Protein AF-A0A512NLM7-F1 (afdb_monomer_lite)

Secondary structure (DSSP, 8-state):
--------------------S-TTHHHHHHHHHHHHHHHHHHHHHHTTT-TT-EEEGGG--S-HHHHHHHHHTTSEEEEEEE-TTS-EEEEEEE-HHHHHHHHHTT-

Radius of gyration: 24.04 Å; chains: 1; bounding box: 88×20×47 Å

Structure (mmCIF, N/CA/C/O backbone):
data_AF-A0A512NLM7-F1
#
_entry.id   AF-A0A512NLM7-F1
#
loop_
_atom_site.group_PDB
_atom_site.id
_atom_site.type_symbol
_atom_site.label_atom_id
_atom_site.label_alt_id
_atom_site.label_comp_id
_atom_site.label_asym_id
_atom_site.label_entity_id
_atom_site.label_seq_id
_atom_site.pdbx_PDB_ins_code
_atom_site.Cartn_x
_atom_site.Cartn_y
_atom_site.Cartn_z
_atom_site.occupancy
_atom_site.B_iso_or_equiv
_atom_site.auth_seq_id
_atom_site.auth_comp_id
_atom_site.auth_asym_id
_atom_site.auth_atom_id
_atom_site.pdbx_PDB_model_num
ATOM 1 N N . MET A 1 1 ? 68.700 4.852 -26.649 1.00 48.06 1 MET A N 1
ATOM 2 C CA . MET A 1 1 ? 67.831 5.000 -27.835 1.00 48.06 1 MET A CA 1
ATOM 3 C C . MET A 1 1 ? 67.748 3.658 -28.541 1.00 48.06 1 MET A C 1
ATOM 5 O O . MET A 1 1 ? 68.674 3.390 -29.273 1.00 48.06 1 MET A O 1
ATOM 9 N N . TYR A 1 2 ? 66.726 2.844 -28.253 1.00 36.72 2 TYR A N 1
ATOM 10 C CA . TYR A 1 2 ? 66.107 1.752 -29.046 1.00 36.72 2 TYR A CA 1
ATOM 11 C C . TYR A 1 2 ? 64.897 1.324 -28.177 1.00 36.72 2 TYR A C 1
ATOM 13 O O . TYR A 1 2 ? 65.068 1.184 -26.972 1.00 36.72 2 TYR A O 1
ATOM 21 N N . GLY A 1 3 ? 63.640 1.210 -28.601 1.00 34.12 3 GLY A N 1
ATOM 22 C CA . GLY A 1 3 ? 63.086 1.035 -29.936 1.00 34.12 3 GLY A CA 1
ATOM 23 C C . GLY A 1 3 ? 62.265 -0.263 -29.982 1.00 34.12 3 GLY A C 1
ATOM 24 O O . GLY A 1 3 ? 62.816 -1.274 -30.372 1.00 34.12 3 GLY A O 1
ATOM 25 N N . VAL A 1 4 ? 61.001 -0.188 -29.530 1.00 42.91 4 VAL A N 1
ATOM 26 C CA . VAL A 1 4 ? 59.756 -0.872 -29.986 1.00 42.91 4 VAL A CA 1
ATOM 27 C C . VAL A 1 4 ? 59.742 -2.388 -30.310 1.00 42.91 4 VAL A C 1
ATOM 29 O O . VAL A 1 4 ? 60.519 -2.864 -31.125 1.00 42.91 4 VAL A O 1
ATOM 32 N N . GLY A 1 5 ? 58.706 -3.092 -29.815 1.00 36.06 5 GLY A N 1
ATOM 33 C CA . GLY A 1 5 ? 58.148 -4.321 -30.427 1.00 36.06 5 GLY A CA 1
ATOM 34 C C . GLY A 1 5 ? 57.646 -5.348 -29.399 1.00 36.06 5 GLY A C 1
ATOM 35 O O . GLY A 1 5 ? 58.460 -6.062 -28.834 1.00 36.06 5 GLY A O 1
ATOM 36 N N . THR A 1 6 ? 56.380 -5.296 -28.946 1.00 48.03 6 THR A N 1
ATOM 37 C CA . THR A 1 6 ? 55.240 -6.163 -29.376 1.00 48.03 6 THR A CA 1
ATOM 38 C C . THR A 1 6 ? 55.540 -7.668 -29.235 1.00 48.03 6 THR A C 1
ATOM 40 O O . THR A 1 6 ? 56.506 -8.134 -29.816 1.00 48.03 6 THR A O 1
ATOM 43 N N . THR A 1 7 ? 54.791 -8.489 -28.489 1.00 42.59 7 THR A N 1
ATOM 44 C CA . THR A 1 7 ? 53.383 -8.870 -28.736 1.00 42.59 7 THR A CA 1
ATOM 45 C C . THR A 1 7 ? 52.848 -9.813 -27.637 1.00 42.59 7 THR A C 1
ATOM 47 O O . THR A 1 7 ? 53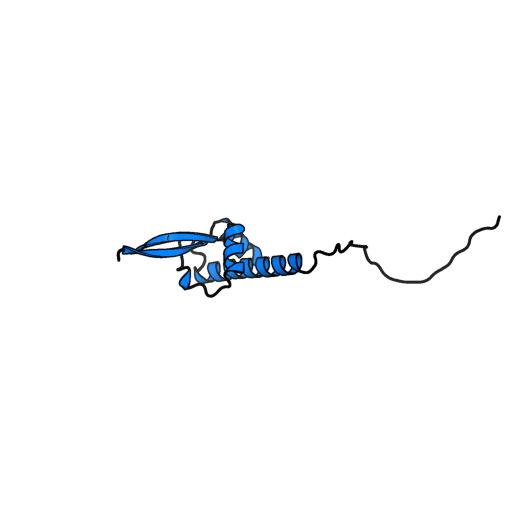.563 -10.747 -27.297 1.00 42.59 7 THR A O 1
ATOM 50 N N . ASN A 1 8 ? 51.575 -9.606 -27.242 1.00 45.34 8 ASN A N 1
ATOM 51 C CA . ASN A 1 8 ? 50.474 -10.586 -27.048 1.00 45.34 8 ASN A CA 1
ATOM 52 C C . ASN A 1 8 ? 50.672 -11.738 -26.024 1.00 45.34 8 ASN A C 1
ATOM 54 O O . ASN A 1 8 ? 51.754 -12.280 -25.885 1.00 45.34 8 ASN A O 1
ATOM 58 N N . TYR A 1 9 ? 49.701 -12.219 -25.246 1.00 38.09 9 TYR A N 1
ATOM 59 C CA . TYR A 1 9 ? 48.244 -12.406 -25.351 1.00 38.09 9 TYR A CA 1
ATOM 60 C C . TYR A 1 9 ? 47.715 -12.430 -23.882 1.00 38.09 9 TYR A C 1
ATOM 62 O O . TYR A 1 9 ? 48.513 -12.607 -22.969 1.00 38.09 9 TYR A O 1
ATOM 70 N N . ASP A 1 10 ? 46.461 -12.269 -23.474 1.00 40.91 10 ASP A N 1
ATOM 71 C CA . ASP A 1 10 ? 45.162 -12.550 -24.063 1.00 40.91 10 ASP A CA 1
ATOM 72 C C . ASP A 1 10 ? 44.097 -12.035 -23.068 1.00 40.91 10 ASP A C 1
ATOM 74 O O . ASP A 1 10 ? 44.343 -11.994 -21.862 1.00 40.91 10 ASP A O 1
ATOM 78 N N . GLY A 1 11 ? 42.891 -11.757 -23.557 1.00 41.12 11 GLY A N 1
ATOM 79 C CA . GLY A 1 11 ? 41.695 -12.012 -22.757 1.00 41.12 11 GLY A CA 1
ATOM 80 C C . GLY A 1 11 ? 41.134 -10.912 -21.842 1.00 41.12 11 GLY A C 1
ATOM 81 O O . GLY A 1 11 ? 41.646 -10.605 -20.773 1.00 41.12 11 GLY A O 1
ATOM 82 N N . VAL A 1 12 ? 39.894 -10.555 -22.187 1.00 44.03 12 VAL A N 1
ATOM 83 C CA . VAL A 1 12 ? 38.783 -10.255 -21.266 1.00 44.03 12 VAL A CA 1
ATOM 84 C C . VAL A 1 12 ? 38.613 -8.788 -20.848 1.00 44.03 12 VAL A C 1
ATOM 86 O O . VAL A 1 12 ? 39.061 -8.314 -19.812 1.00 44.03 12 VAL A O 1
ATOM 89 N N . MET A 1 13 ? 37.830 -8.086 -21.673 1.00 44.25 13 MET A N 1
ATOM 90 C CA . MET A 1 13 ? 36.595 -7.407 -21.255 1.00 44.25 13 MET A CA 1
ATOM 91 C C . MET A 1 13 ? 36.399 -7.252 -19.739 1.00 44.25 13 MET A C 1
ATOM 93 O O . MET A 1 13 ? 35.910 -8.169 -19.095 1.00 44.25 13 MET A O 1
ATOM 97 N N . ALA A 1 14 ? 36.576 -6.056 -19.195 1.00 43.41 14 ALA A N 1
ATOM 98 C CA . ALA A 1 14 ? 35.634 -5.570 -18.193 1.00 43.41 14 ALA A CA 1
ATOM 99 C C . ALA A 1 14 ? 35.842 -4.083 -17.992 1.00 43.41 14 ALA A C 1
ATOM 101 O O . ALA A 1 14 ? 36.873 -3.613 -17.519 1.00 43.41 14 ALA A O 1
ATOM 102 N N . ARG A 1 15 ? 34.794 -3.353 -18.351 1.00 41.81 15 ARG A N 1
ATOM 103 C CA . ARG A 1 15 ? 34.542 -1.986 -17.936 1.00 41.81 15 ARG A CA 1
ATOM 104 C C . ARG A 1 15 ? 34.855 -1.904 -16.449 1.00 41.81 15 ARG A C 1
ATOM 106 O O . ARG A 1 15 ? 34.202 -2.566 -15.645 1.00 41.81 15 ARG A O 1
ATOM 113 N N . HIS A 1 16 ? 35.861 -1.108 -16.116 1.00 39.44 16 HIS A N 1
ATOM 114 C CA . HIS A 1 16 ? 36.162 -0.715 -14.753 1.00 39.44 16 HIS A CA 1
ATOM 115 C C . HIS A 1 16 ? 35.019 0.197 -14.292 1.00 39.44 16 HIS A C 1
ATOM 117 O O . HIS A 1 16 ? 35.123 1.420 -14.275 1.00 39.44 16 HIS A O 1
ATOM 123 N N . LEU A 1 17 ? 33.869 -0.421 -14.013 1.00 46.75 17 LEU A N 1
ATOM 124 C CA . LEU A 1 17 ? 32.816 0.181 -13.229 1.00 46.75 17 LEU A CA 1
ATOM 125 C C . LEU A 1 17 ? 33.419 0.270 -11.834 1.00 46.75 17 LEU A C 1
ATOM 127 O O . LEU A 1 17 ? 33.579 -0.738 -11.147 1.00 46.75 17 LEU A O 1
ATOM 131 N N . GLN A 1 18 ? 33.862 1.470 -11.482 1.00 45.72 18 GLN A N 1
ATOM 132 C CA . GLN A 1 18 ? 34.328 1.804 -10.150 1.00 45.72 18 GLN A CA 1
ATOM 133 C C . GLN A 1 18 ? 33.193 1.494 -9.171 1.00 45.72 18 GLN A C 1
ATOM 135 O O . GLN A 1 18 ? 32.277 2.290 -8.970 1.00 45.72 18 GLN A O 1
ATOM 140 N N . VAL A 1 19 ? 33.233 0.297 -8.586 1.00 43.47 19 VAL A N 1
ATOM 141 C CA . VAL A 1 19 ? 32.416 -0.070 -7.435 1.00 43.47 19 VAL A CA 1
ATOM 142 C C . VAL A 1 19 ? 33.021 0.668 -6.248 1.00 43.47 19 VAL A C 1
ATOM 144 O O . VAL A 1 19 ? 33.837 0.140 -5.497 1.00 43.47 19 VAL A O 1
ATOM 147 N N . SER A 1 20 ? 32.650 1.940 -6.120 1.00 47.47 20 SER A N 1
ATOM 148 C CA . SER A 1 20 ? 32.844 2.688 -4.887 1.00 47.47 20 SER A CA 1
ATOM 149 C C . SER A 1 20 ? 32.055 2.007 -3.774 1.00 47.47 20 SER A C 1
ATOM 151 O O . SER A 1 20 ? 30.904 1.603 -3.943 1.00 47.47 20 SER A O 1
ATOM 153 N N . HIS A 1 21 ? 32.720 1.856 -2.636 1.00 49.47 21 HIS A N 1
ATOM 154 C CA . HIS A 1 21 ? 32.306 1.162 -1.424 1.00 49.47 21 HIS A CA 1
ATOM 155 C C . HIS A 1 21 ? 30.979 1.674 -0.807 1.00 49.47 21 HIS A C 1
ATOM 157 O O . HIS A 1 21 ? 30.973 2.283 0.255 1.00 49.47 21 HIS A O 1
ATOM 163 N N . GLY A 1 22 ? 29.837 1.363 -1.435 1.00 44.22 22 GLY A N 1
ATOM 164 C CA . GLY A 1 22 ? 28.471 1.593 -0.924 1.00 44.22 22 GLY A CA 1
ATOM 165 C C . GLY A 1 22 ? 27.601 0.323 -0.874 1.00 44.22 22 GLY A C 1
ATOM 166 O O . GLY A 1 22 ? 26.380 0.388 -0.744 1.00 44.22 22 GLY A O 1
ATOM 167 N N . GLY A 1 23 ? 28.218 -0.856 -1.010 1.00 48.25 23 GLY A N 1
ATOM 168 C CA . GLY A 1 23 ? 27.545 -2.100 -1.414 1.00 48.25 23 GLY A CA 1
ATOM 169 C C . GLY A 1 23 ? 26.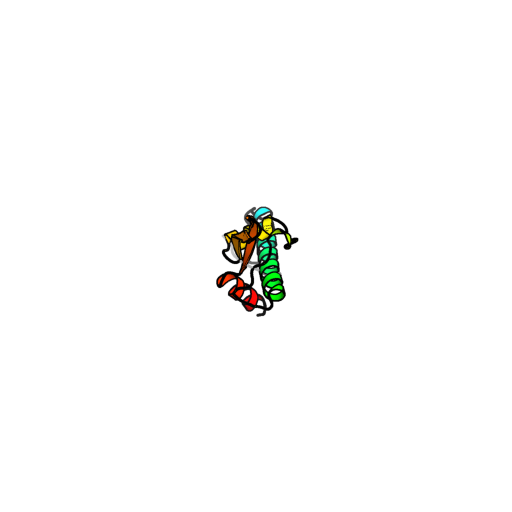605 -2.770 -0.403 1.00 48.25 23 GLY A C 1
ATOM 170 O O . GLY A 1 23 ? 25.928 -3.725 -0.777 1.00 48.25 23 GLY A O 1
ATOM 171 N N . LYS A 1 24 ? 26.534 -2.313 0.854 1.00 49.03 24 LYS A N 1
ATOM 172 C CA . LYS A 1 24 ? 25.627 -2.901 1.864 1.00 49.03 24 LYS A CA 1
ATOM 173 C C . LYS A 1 24 ? 24.303 -2.144 1.963 1.00 49.03 24 LYS A C 1
ATOM 175 O O . LYS A 1 24 ? 23.251 -2.762 1.85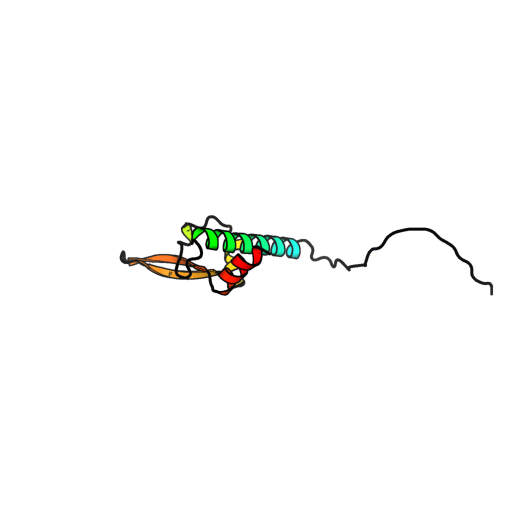4 1.00 49.03 24 LYS A O 1
ATOM 180 N N . ALA A 1 25 ? 24.360 -0.818 2.087 1.00 52.56 25 ALA A N 1
ATOM 181 C CA . ALA A 1 25 ? 23.167 0.024 2.144 1.00 52.56 25 ALA A CA 1
ATOM 182 C C . ALA A 1 25 ? 22.421 0.030 0.801 1.00 52.56 25 ALA A C 1
ATOM 184 O O . ALA A 1 25 ? 21.222 -0.210 0.772 1.00 52.56 25 ALA A O 1
ATOM 185 N N . SER A 1 26 ? 23.143 0.174 -0.319 1.00 58.12 26 SER A N 1
ATOM 186 C CA . SER A 1 26 ? 22.528 0.196 -1.654 1.00 58.12 26 SER A CA 1
ATOM 187 C C . SER A 1 26 ? 21.819 -1.120 -2.006 1.00 58.12 26 SER A C 1
ATOM 189 O O . SER A 1 26 ? 20.697 -1.084 -2.498 1.00 58.12 26 SER A O 1
ATOM 191 N N . ARG A 1 27 ? 22.409 -2.282 -1.679 1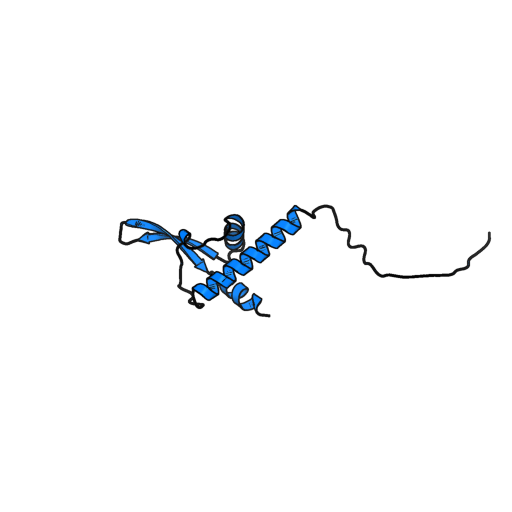.00 61.50 27 ARG A N 1
ATOM 192 C CA . ARG A 1 27 ? 21.757 -3.592 -1.887 1.00 61.50 27 ARG A CA 1
ATOM 193 C C . ARG A 1 27 ? 20.540 -3.807 -0.996 1.00 61.50 27 ARG A C 1
ATOM 195 O O . ARG A 1 27 ? 19.613 -4.500 -1.402 1.00 61.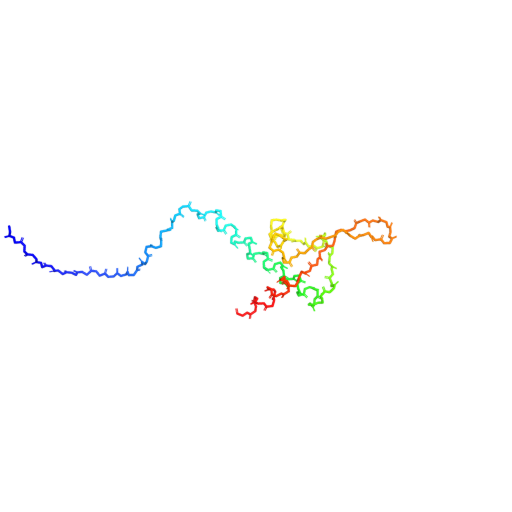50 27 ARG A O 1
ATOM 202 N N . HIS A 1 28 ? 20.561 -3.285 0.226 1.00 66.69 28 HIS A N 1
ATOM 203 C CA . HIS A 1 28 ? 19.426 -3.402 1.131 1.00 66.69 28 HIS A CA 1
ATOM 204 C C . HIS A 1 28 ? 18.260 -2.534 0.648 1.00 66.69 28 HIS A C 1
ATOM 206 O O . HIS A 1 28 ? 17.156 -3.045 0.502 1.00 66.69 28 HIS A O 1
ATOM 212 N N . THR A 1 29 ? 18.523 -1.277 0.280 1.00 71.81 29 THR A N 1
ATOM 213 C CA . THR A 1 29 ? 17.510 -0.393 -0.313 1.00 71.81 29 THR A CA 1
ATOM 214 C C . THR A 1 29 ? 16.919 -0.977 -1.592 1.00 71.81 29 THR A C 1
ATOM 216 O O . THR A 1 29 ? 15.712 -0.896 -1.777 1.00 71.81 29 THR A O 1
ATOM 219 N N . ASP A 1 30 ? 17.734 -1.603 -2.443 1.00 78.19 30 ASP A N 1
ATOM 220 C CA . ASP A 1 30 ? 17.263 -2.264 -3.666 1.00 78.19 30 ASP A CA 1
ATOM 221 C C . ASP A 1 30 ? 16.307 -3.430 -3.359 1.00 78.19 30 ASP A C 1
ATOM 223 O O . ASP A 1 30 ? 15.216 -3.508 -3.916 1.00 78.19 30 ASP A O 1
ATOM 227 N N . ARG A 1 31 ? 16.646 -4.275 -2.376 1.00 82.50 31 ARG A N 1
ATOM 228 C CA . ARG A 1 31 ? 15.769 -5.369 -1.922 1.00 82.50 31 ARG A CA 1
ATOM 229 C C . ARG A 1 31 ? 14.455 -4.868 -1.329 1.00 82.50 31 ARG A C 1
ATOM 231 O O . ARG A 1 31 ? 13.418 -5.450 -1.624 1.00 82.50 31 ARG A O 1
ATOM 238 N N . VAL A 1 32 ? 14.494 -3.812 -0.517 1.00 85.81 32 VAL A N 1
ATOM 239 C CA . VAL A 1 32 ? 13.287 -3.206 0.070 1.00 85.81 32 VAL A CA 1
ATOM 240 C C . VAL A 1 32 ? 12.427 -2.553 -1.017 1.00 85.81 32 VAL A C 1
ATOM 242 O O . VAL A 1 32 ? 11.208 -2.656 -0.971 1.00 85.81 32 VAL A O 1
ATOM 245 N N . ASP A 1 33 ? 13.031 -1.933 -2.035 1.00 85.94 33 ASP A N 1
ATOM 246 C CA . ASP A 1 33 ? 12.297 -1.353 -3.169 1.00 85.94 33 ASP A CA 1
ATOM 247 C C . ASP A 1 33 ? 11.612 -2.445 -4.008 1.00 85.94 33 ASP A C 1
ATOM 249 O O . ASP A 1 33 ? 10.442 -2.309 -4.360 1.00 85.94 33 ASP A O 1
ATOM 253 N N . VAL A 1 34 ? 12.298 -3.566 -4.259 1.00 86.75 34 VAL A N 1
ATOM 254 C CA . VAL A 1 34 ? 11.714 -4.740 -4.929 1.00 86.75 34 VAL A CA 1
ATOM 255 C C . VAL A 1 34 ? 10.587 -5.347 -4.093 1.00 86.75 34 VAL A C 1
ATOM 257 O O . VAL A 1 34 ? 9.504 -5.590 -4.623 1.00 86.75 34 VAL A O 1
ATOM 260 N N . ALA A 1 35 ? 10.794 -5.535 -2.788 1.00 88.19 35 ALA A N 1
ATOM 261 C CA . ALA A 1 35 ? 9.749 -6.012 -1.884 1.00 88.19 35 ALA A CA 1
ATOM 262 C C . ALA A 1 35 ? 8.540 -5.063 -1.878 1.00 88.19 35 ALA A C 1
ATOM 264 O O . ALA A 1 35 ? 7.401 -5.518 -1.911 1.00 88.19 35 ALA A O 1
ATOM 265 N N . ALA A 1 36 ? 8.770 -3.747 -1.934 1.00 88.19 36 ALA A N 1
ATOM 266 C CA . ALA A 1 36 ? 7.707 -2.747 -1.953 1.00 88.19 36 ALA A CA 1
ATOM 267 C C . ALA A 1 36 ? 6.897 -2.811 -3.253 1.00 88.19 36 ALA A C 1
ATOM 269 O O . ALA A 1 36 ? 5.673 -2.691 -3.221 1.00 88.19 36 ALA A O 1
ATOM 270 N N . ARG A 1 37 ? 7.547 -3.072 -4.395 1.00 88.62 37 ARG A N 1
ATOM 271 C CA . ARG A 1 37 ? 6.845 -3.333 -5.663 1.00 88.62 37 ARG A CA 1
ATOM 272 C C . ARG A 1 37 ? 6.016 -4.611 -5.589 1.00 88.62 37 ARG A C 1
ATOM 274 O O . ARG A 1 37 ? 4.858 -4.595 -6.001 1.00 88.62 37 ARG A O 1
ATOM 281 N N . CYS A 1 38 ? 6.568 -5.683 -5.018 1.00 86.56 38 CYS A N 1
ATOM 282 C CA . CYS A 1 38 ? 5.835 -6.931 -4.797 1.00 86.56 38 CYS A CA 1
ATOM 283 C C . CYS A 1 38 ? 4.622 -6.731 -3.876 1.00 86.56 38 CYS A C 1
ATOM 285 O O . CYS A 1 38 ? 3.544 -7.232 -4.184 1.00 86.56 38 CYS A O 1
ATOM 287 N N . LEU A 1 39 ? 4.760 -5.960 -2.792 1.00 87.31 39 LEU A N 1
ATOM 288 C CA . LEU A 1 39 ? 3.651 -5.583 -1.912 1.00 87.31 39 LEU A CA 1
ATOM 289 C C . LEU A 1 39 ? 2.546 -4.872 -2.700 1.00 87.31 39 LEU A C 1
ATOM 291 O O . LEU A 1 39 ? 1.385 -5.264 -2.617 1.00 87.31 39 LEU A O 1
ATOM 295 N N . VAL A 1 40 ? 2.901 -3.841 -3.470 1.00 87.56 40 VAL A N 1
ATOM 296 C CA . VAL A 1 40 ? 1.957 -3.057 -4.284 1.00 87.56 40 VAL A CA 1
ATOM 297 C C . VAL A 1 40 ? 1.234 -3.941 -5.298 1.00 87.56 40 VAL A C 1
ATOM 299 O O . VAL A 1 40 ? 0.018 -3.834 -5.456 1.00 87.56 40 VAL A O 1
ATOM 302 N N . TYR A 1 41 ? 1.960 -4.855 -5.938 1.00 86.94 41 TYR A N 1
ATOM 303 C CA . TYR A 1 41 ? 1.394 -5.830 -6.859 1.00 86.94 41 TYR A CA 1
ATOM 304 C C . TYR A 1 41 ? 0.415 -6.788 -6.166 1.00 86.94 41 TYR A C 1
ATOM 306 O O . TYR A 1 41 ? -0.736 -6.911 -6.585 1.00 86.94 41 TYR A O 1
ATOM 314 N N . ASN A 1 42 ? 0.831 -7.420 -5.068 1.00 86.00 42 ASN A N 1
ATOM 315 C CA . ASN A 1 42 ? -0.017 -8.333 -4.302 1.00 86.00 42 ASN A CA 1
ATOM 316 C C . ASN A 1 42 ? -1.267 -7.622 -3.782 1.00 86.00 42 ASN A C 1
ATOM 318 O O . ASN A 1 42 ? -2.359 -8.186 -3.797 1.00 86.00 42 ASN A O 1
ATOM 322 N N . PHE A 1 43 ? -1.122 -6.366 -3.363 1.00 84.25 43 PHE A N 1
ATOM 323 C CA . PHE A 1 43 ? -2.240 -5.537 -2.951 1.00 84.25 43 PHE A CA 1
ATOM 324 C C . PHE A 1 43 ? -3.188 -5.256 -4.123 1.00 84.25 43 PHE A C 1
ATOM 326 O O . PHE A 1 43 ? -4.392 -5.433 -3.967 1.00 84.25 43 PHE A O 1
ATOM 333 N N . PHE A 1 44 ? -2.667 -4.891 -5.301 1.00 83.75 44 PHE A N 1
ATOM 334 C CA . PHE A 1 44 ? -3.455 -4.684 -6.522 1.00 83.75 44 PHE A CA 1
ATOM 335 C C . PHE A 1 44 ? -4.263 -5.928 -6.912 1.00 83.75 44 PHE A C 1
ATOM 337 O O . PHE A 1 44 ? -5.455 -5.821 -7.207 1.00 83.75 44 PHE A O 1
ATOM 344 N N . VAL A 1 45 ? -3.635 -7.106 -6.857 1.00 83.25 45 VAL A N 1
ATOM 345 C CA . VAL A 1 45 ? -4.296 -8.395 -7.103 1.00 83.25 45 VAL A CA 1
ATOM 346 C C . VAL A 1 45 ? -5.357 -8.676 -6.038 1.00 83.25 45 VAL A C 1
ATOM 348 O O . VAL A 1 45 ? -6.481 -9.037 -6.379 1.00 83.25 45 VAL A O 1
ATOM 351 N N . ALA A 1 46 ? -5.046 -8.458 -4.758 1.00 82.31 46 ALA A N 1
ATOM 352 C CA . ALA A 1 46 ? -5.974 -8.706 -3.655 1.00 82.31 46 ALA A CA 1
ATOM 353 C C . ALA A 1 46 ? -7.225 -7.820 -3.716 1.00 82.31 46 ALA A C 1
ATOM 355 O O . ALA A 1 46 ? -8.310 -8.258 -3.341 1.00 82.31 46 ALA A O 1
ATOM 356 N N . ILE A 1 47 ? -7.091 -6.589 -4.213 1.00 81.06 47 ILE A N 1
ATOM 357 C CA . ILE A 1 47 ? -8.226 -5.690 -4.433 1.00 81.06 47 ILE A CA 1
ATOM 358 C C . ILE A 1 47 ? -8.869 -5.856 -5.816 1.00 81.06 47 ILE A C 1
ATOM 360 O O . ILE A 1 47 ? -9.696 -5.030 -6.199 1.00 81.06 47 ILE A O 1
ATOM 364 N N . ASN A 1 48 ? -8.487 -6.883 -6.582 1.00 75.69 48 ASN A N 1
ATOM 365 C CA . ASN A 1 48 ? -8.961 -7.170 -7.938 1.00 75.69 48 ASN A CA 1
ATOM 366 C C . ASN A 1 48 ? -8.877 -5.962 -8.897 1.00 75.69 48 ASN A C 1
ATOM 368 O O . ASN A 1 48 ? -9.723 -5.775 -9.769 1.00 75.69 48 ASN A O 1
ATOM 372 N N . GLY A 1 49 ? -7.887 -5.088 -8.689 1.00 64.88 49 GLY A N 1
ATOM 373 C CA . GLY A 1 49 ? -7.713 -3.848 -9.444 1.00 64.88 49 GLY A CA 1
ATOM 374 C C . GLY A 1 49 ? -8.786 -2.775 -9.223 1.00 64.88 49 GLY A C 1
ATOM 375 O O . GLY A 1 49 ? -8.818 -1.800 -9.978 1.00 64.88 49 GLY A O 1
ATOM 376 N N . THR A 1 50 ? -9.648 -2.918 -8.211 1.00 71.12 50 THR A N 1
ATOM 377 C CA . THR A 1 50 ? -10.704 -1.940 -7.913 1.00 71.12 50 THR A CA 1
ATOM 378 C C . THR A 1 50 ? -10.083 -0.658 -7.336 1.00 71.12 50 THR A C 1
ATOM 380 O O . THR A 1 50 ? -9.431 -0.724 -6.293 1.00 71.12 50 THR A O 1
ATOM 383 N N . PRO A 1 51 ? -10.259 0.514 -7.969 1.00 64.44 51 PRO A N 1
ATOM 384 C CA . PRO A 1 51 ? -9.542 1.735 -7.589 1.00 64.44 51 PRO A CA 1
ATOM 385 C C . PRO A 1 51 ? -9.948 2.304 -6.220 1.00 64.44 51 PRO A C 1
ATOM 387 O O . PRO A 1 51 ? -9.107 2.901 -5.556 1.00 64.44 51 PRO A O 1
ATOM 390 N N . ASP A 1 52 ? -11.187 2.071 -5.778 1.00 67.94 52 ASP A N 1
ATOM 391 C CA . ASP A 1 52 ? -11.717 2.540 -4.485 1.00 67.94 52 ASP A CA 1
ATOM 392 C C . ASP A 1 52 ? -11.552 1.529 -3.339 1.00 67.94 52 ASP A C 1
ATOM 394 O O . ASP A 1 52 ? -12.002 1.754 -2.208 1.00 67.94 52 ASP A O 1
ATOM 398 N N . ALA A 1 53 ? -10.937 0.380 -3.615 1.00 75.50 53 ALA A N 1
ATOM 399 C CA . ALA A 1 53 ? -10.749 -0.638 -2.603 1.00 75.50 53 ALA A CA 1
ATOM 400 C C . ALA A 1 53 ? -9.620 -0.229 -1.652 1.00 75.50 53 ALA A C 1
ATOM 402 O O . ALA A 1 53 ? -8.461 -0.055 -2.031 1.00 75.50 53 ALA A O 1
ATOM 403 N N . SER A 1 54 ? -9.994 -0.095 -0.384 1.00 81.25 54 SER A N 1
ATOM 404 C CA . SER A 1 54 ? -9.085 0.156 0.725 1.00 81.25 54 SER A CA 1
ATOM 405 C C . SER A 1 54 ? -9.106 -1.038 1.668 1.00 81.25 54 SER A C 1
ATOM 407 O O . SER A 1 54 ? -10.155 -1.645 1.897 1.00 81.25 54 SER A O 1
ATOM 409 N N . ARG A 1 55 ? -7.941 -1.398 2.202 1.00 81.88 55 ARG A N 1
ATOM 410 C CA . ARG A 1 55 ? -7.762 -2.558 3.080 1.00 81.88 55 ARG A CA 1
ATOM 411 C C . ARG A 1 55 ? -7.265 -2.100 4.440 1.00 81.88 55 ARG A C 1
ATOM 413 O O . ARG A 1 55 ? -6.601 -1.073 4.548 1.00 81.88 55 ARG A O 1
ATOM 420 N N . LEU A 1 56 ? -7.593 -2.841 5.491 1.00 81.56 56 LEU A N 1
ATOM 421 C CA . LEU A 1 56 ? -7.098 -2.532 6.828 1.00 81.56 56 LEU A CA 1
ATOM 422 C C . LEU A 1 56 ? -5.582 -2.708 6.866 1.00 81.56 56 LEU A C 1
ATOM 424 O O . LEU A 1 56 ? -5.078 -3.755 6.473 1.00 81.56 56 LEU A O 1
ATOM 428 N N . LEU A 1 57 ? -4.867 -1.721 7.410 1.00 80.75 57 LEU A N 1
ATOM 429 C CA . LEU A 1 57 ? -3.412 -1.802 7.581 1.00 80.75 57 LEU A CA 1
ATOM 430 C C . LEU A 1 57 ? -3.008 -3.042 8.394 1.00 80.75 57 LEU A C 1
ATOM 432 O O . LEU A 1 57 ? -1.979 -3.646 8.135 1.00 80.75 57 LEU A O 1
ATOM 436 N N . ARG A 1 58 ? -3.852 -3.449 9.352 1.00 76.88 58 ARG A N 1
ATOM 437 C CA . ARG A 1 58 ? -3.639 -4.638 10.195 1.00 76.88 58 ARG A CA 1
ATOM 438 C C . ARG A 1 58 ? -3.730 -5.969 9.443 1.00 76.88 58 ARG A C 1
ATOM 440 O O . ARG A 1 58 ? -3.302 -6.973 9.989 1.00 76.88 58 ARG A O 1
ATOM 447 N N . ASP A 1 59 ? -4.330 -5.978 8.257 1.00 78.31 59 ASP A N 1
ATOM 448 C CA . ASP A 1 59 ? -4.506 -7.177 7.426 1.00 78.31 59 ASP A CA 1
ATOM 449 C C . ASP A 1 59 ? -3.320 -7.393 6.467 1.00 78.31 59 ASP A C 1
ATOM 451 O O . ASP A 1 59 ? -3.263 -8.378 5.736 1.00 78.31 59 ASP A O 1
ATOM 455 N N . ILE A 1 60 ? -2.375 -6.448 6.445 1.00 77.25 60 ILE A N 1
ATOM 456 C CA . ILE A 1 60 ? -1.176 -6.494 5.617 1.00 77.25 60 ILE A CA 1
ATOM 457 C C . ILE A 1 60 ? -0.039 -7.042 6.479 1.00 77.25 60 ILE A C 1
ATOM 459 O O . ILE A 1 60 ? 0.529 -6.324 7.298 1.00 77.25 60 ILE A O 1
ATOM 463 N N . ASP A 1 61 ? 0.286 -8.316 6.279 1.00 73.12 61 ASP A N 1
ATOM 464 C CA . ASP A 1 61 ? 1.386 -9.009 6.962 1.00 73.12 61 ASP A CA 1
ATOM 465 C C . ASP A 1 61 ? 2.723 -8.800 6.228 1.00 73.12 61 ASP A C 1
ATOM 467 O O . ASP A 1 61 ? 3.416 -9.743 5.861 1.00 73.12 61 ASP A O 1
ATOM 471 N N . GLU A 1 62 ? 3.056 -7.542 5.929 1.00 81.12 62 GLU A N 1
ATOM 472 C CA . GLU A 1 62 ? 4.325 -7.173 5.296 1.00 81.12 62 GLU A CA 1
ATOM 473 C C . GLU A 1 62 ? 5.188 -6.362 6.262 1.00 81.12 62 GLU A C 1
ATOM 475 O O . GLU A 1 62 ? 4.704 -5.650 7.145 1.00 81.12 62 GLU A O 1
ATOM 480 N N . THR A 1 63 ? 6.500 -6.461 6.080 1.00 84.00 63 THR A N 1
ATOM 481 C CA . THR A 1 63 ? 7.486 -5.730 6.870 1.00 84.00 63 THR A CA 1
ATOM 482 C C . THR A 1 63 ? 7.245 -4.215 6.845 1.00 84.00 63 THR A C 1
ATOM 484 O O . THR A 1 63 ? 7.009 -3.608 5.797 1.00 84.00 63 THR A O 1
ATOM 487 N N . VAL A 1 64 ? 7.361 -3.577 8.018 1.00 83.56 64 VAL A N 1
ATOM 488 C CA . VAL A 1 64 ? 7.156 -2.124 8.182 1.00 83.56 64 VAL A CA 1
ATOM 489 C C . VAL A 1 64 ? 8.082 -1.316 7.269 1.00 83.56 64 VAL A C 1
ATOM 491 O O . VAL A 1 64 ? 7.661 -0.296 6.739 1.00 83.56 64 VAL A O 1
ATOM 494 N N . GLU A 1 65 ? 9.314 -1.779 7.043 1.00 85.69 65 GLU A N 1
ATOM 495 C CA . GLU A 1 65 ? 10.280 -1.131 6.144 1.00 85.69 65 GLU A CA 1
ATOM 496 C C . GLU A 1 65 ? 9.798 -1.120 4.689 1.00 85.69 65 GLU A C 1
ATOM 498 O O . GLU A 1 65 ? 9.824 -0.084 4.028 1.00 85.69 65 GLU A O 1
ATOM 503 N N . THR A 1 66 ? 9.301 -2.256 4.204 1.00 86.62 66 THR A N 1
ATOM 504 C CA . THR A 1 66 ? 8.746 -2.402 2.853 1.00 86.62 66 THR A CA 1
ATOM 505 C C . THR A 1 66 ? 7.496 -1.550 2.674 1.00 86.62 66 THR A C 1
ATOM 507 O O . THR A 1 66 ? 7.332 -0.860 1.665 1.00 86.62 66 THR A O 1
ATOM 510 N N . PHE A 1 67 ? 6.632 -1.549 3.686 1.00 85.50 67 PHE A N 1
ATOM 511 C CA . PHE A 1 67 ? 5.422 -0.746 3.692 1.00 85.50 67 PHE A CA 1
ATOM 512 C C . PHE A 1 67 ? 5.735 0.757 3.704 1.00 85.50 67 PHE A C 1
ATOM 514 O O . PHE A 1 67 ? 5.225 1.507 2.872 1.00 85.50 67 PHE A O 1
ATOM 521 N N . ALA A 1 68 ? 6.630 1.199 4.593 1.00 87.38 68 ALA A N 1
ATOM 522 C CA . ALA A 1 68 ? 7.104 2.578 4.644 1.00 87.38 68 ALA A CA 1
ATOM 523 C C . ALA A 1 68 ? 7.723 2.988 3.308 1.00 87.38 68 ALA A C 1
ATOM 525 O O . ALA A 1 68 ? 7.435 4.073 2.812 1.00 87.38 68 ALA A O 1
ATOM 526 N N . ARG A 1 69 ? 8.483 2.094 2.666 1.00 89.38 69 ARG A N 1
ATOM 527 C CA . ARG A 1 69 ? 9.063 2.368 1.355 1.00 89.38 69 ARG A CA 1
ATOM 528 C C . ARG A 1 69 ? 8.004 2.587 0.280 1.00 89.38 69 ARG A C 1
ATOM 530 O O . ARG A 1 69 ? 8.135 3.513 -0.516 1.00 89.38 69 ARG A O 1
ATOM 537 N N . ALA A 1 70 ? 6.947 1.780 0.257 1.00 88.81 70 ALA A N 1
ATOM 538 C CA . ALA A 1 70 ? 5.839 1.969 -0.677 1.00 88.81 70 ALA A CA 1
ATOM 539 C C . ALA A 1 70 ? 5.095 3.300 -0.434 1.00 88.81 70 ALA A C 1
ATOM 541 O O . ALA A 1 70 ? 4.702 3.958 -1.400 1.00 88.81 70 ALA A O 1
ATOM 542 N N . VAL A 1 71 ? 4.949 3.723 0.830 1.00 89.62 71 VAL A N 1
ATOM 543 C CA . VAL A 1 71 ? 4.385 5.038 1.197 1.00 89.62 71 VAL A CA 1
ATOM 544 C C . VAL A 1 71 ? 5.305 6.178 0.751 1.00 89.62 71 VAL A C 1
ATOM 546 O O . VAL A 1 71 ? 4.850 7.108 0.095 1.00 89.62 71 VAL A O 1
ATOM 549 N N . GLU A 1 72 ? 6.607 6.102 1.043 1.00 91.12 72 GLU A N 1
ATOM 550 C CA . GLU A 1 72 ? 7.611 7.099 0.633 1.00 91.12 72 GLU A CA 1
ATOM 551 C C . GLU A 1 72 ? 7.671 7.282 -0.886 1.00 91.12 72 GLU A C 1
ATOM 553 O O . GLU A 1 72 ? 7.902 8.383 -1.384 1.00 91.12 72 GLU A O 1
ATOM 558 N N . ARG A 1 73 ? 7.480 6.191 -1.635 1.00 88.00 73 ARG A N 1
ATOM 559 C CA . ARG A 1 73 ? 7.409 6.205 -3.099 1.00 88.00 73 ARG A CA 1
ATOM 560 C C . ARG A 1 73 ? 6.072 6.719 -3.634 1.00 88.00 73 ARG A C 1
ATOM 562 O O . ARG A 1 73 ? 5.957 6.923 -4.840 1.00 88.00 73 ARG A O 1
ATOM 569 N N . GLY A 1 74 ? 5.079 6.918 -2.770 1.00 89.75 74 GLY A N 1
ATOM 570 C CA . GLY A 1 74 ? 3.740 7.358 -3.147 1.00 89.75 74 GLY A CA 1
ATOM 571 C C . GLY A 1 74 ? 2.940 6.296 -3.895 1.00 89.75 74 GLY A C 1
ATOM 572 O O . GLY A 1 74 ? 2.029 6.643 -4.640 1.00 89.75 74 GLY A O 1
ATOM 573 N N . TRP A 1 75 ? 3.273 5.011 -3.744 1.00 91.75 75 TRP A N 1
ATOM 574 C CA . TRP A 1 75 ? 2.536 3.908 -4.374 1.00 91.75 75 TRP A CA 1
ATOM 575 C C . TRP A 1 75 ? 1.303 3.500 -3.567 1.00 91.75 75 TRP A C 1
ATOM 577 O O . TRP A 1 75 ? 0.315 3.016 -4.122 1.00 91.75 75 TRP A O 1
ATOM 587 N N . ILE A 1 76 ? 1.350 3.717 -2.255 1.00 89.62 76 ILE A N 1
ATOM 588 C CA . ILE A 1 76 ? 0.236 3.481 -1.344 1.00 89.62 76 ILE A CA 1
ATOM 589 C C . ILE A 1 76 ? 0.010 4.697 -0.462 1.00 89.62 76 ILE A C 1
ATOM 591 O O . ILE A 1 76 ? 0.947 5.409 -0.106 1.00 89.62 76 ILE A O 1
ATOM 595 N N . GLU A 1 77 ? -1.242 4.896 -0.084 1.00 89.94 77 GLU A N 1
ATOM 596 C CA . GLU A 1 77 ? -1.655 5.927 0.854 1.00 89.94 77 GLU A CA 1
ATOM 597 C C . GLU A 1 77 ? -2.261 5.272 2.093 1.00 89.94 77 GLU A C 1
ATOM 599 O O . GLU A 1 77 ? -3.031 4.315 1.986 1.00 89.94 77 GLU A O 1
ATOM 604 N N . VAL A 1 78 ? -1.907 5.790 3.271 1.00 88.38 78 VAL A N 1
ATOM 605 C CA . VAL A 1 78 ? -2.484 5.379 4.554 1.00 88.38 78 VAL A CA 1
ATOM 606 C C . VAL A 1 78 ? -3.345 6.507 5.076 1.00 88.38 78 VAL A C 1
ATOM 608 O O . VAL A 1 78 ? -2.876 7.636 5.199 1.00 88.38 78 VAL A O 1
ATOM 611 N N . PHE A 1 79 ? -4.577 6.193 5.448 1.00 86.94 79 PHE A N 1
ATOM 612 C CA . PHE A 1 79 ? -5.482 7.162 6.044 1.00 86.94 79 PHE A CA 1
ATOM 613 C C . PHE A 1 79 ? -6.319 6.528 7.147 1.00 86.94 79 PHE A C 1
ATOM 615 O O . PHE A 1 79 ? -6.683 5.350 7.115 1.00 86.94 79 PHE A O 1
ATOM 622 N N . ASP A 1 80 ? -6.638 7.341 8.143 1.00 89.06 80 ASP A N 1
ATOM 623 C CA . ASP A 1 80 ? -7.526 6.966 9.228 1.00 89.06 80 ASP A CA 1
ATOM 624 C C . ASP A 1 80 ? -8.980 7.199 8.806 1.00 89.06 80 ASP A C 1
ATOM 626 O O . ASP A 1 80 ? -9.372 8.297 8.408 1.00 89.06 80 ASP A O 1
ATOM 630 N N . ARG A 1 81 ? -9.813 6.162 8.909 1.00 85.31 81 ARG A N 1
ATOM 631 C CA . ARG A 1 81 ? -11.260 6.267 8.715 1.00 85.31 81 ARG A CA 1
ATOM 632 C C . ARG A 1 81 ? -11.964 5.952 10.022 1.00 85.31 81 ARG A C 1
ATOM 634 O O . ARG A 1 81 ? -11.745 4.906 10.630 1.00 85.31 81 ARG A O 1
ATOM 641 N N . ARG A 1 82 ? -12.871 6.838 10.430 1.00 85.38 82 ARG A N 1
ATOM 642 C CA . ARG A 1 82 ? -13.763 6.572 11.557 1.00 85.38 82 ARG A CA 1
ATOM 643 C C . ARG A 1 82 ? -14.884 5.636 11.115 1.00 85.38 82 ARG A C 1
ATOM 645 O O . ARG A 1 82 ? -15.631 5.945 10.187 1.00 85.38 82 ARG A O 1
ATOM 652 N N . GLN A 1 83 ? -14.994 4.489 11.770 1.00 80.62 83 GLN A N 1
ATOM 653 C CA . GLN A 1 83 ? -16.101 3.565 11.580 1.00 80.62 83 GLN A CA 1
ATOM 654 C C . GLN A 1 83 ? -17.370 4.087 12.254 1.00 80.62 83 GLN A C 1
ATOM 656 O O . GLN A 1 83 ? -17.327 4.913 13.167 1.00 80.62 83 GLN A O 1
ATOM 661 N N . LYS A 1 84 ? -18.519 3.544 11.841 1.00 78.00 84 LYS A N 1
ATOM 662 C CA . LYS A 1 84 ? -19.818 3.844 12.464 1.00 78.00 84 LYS A CA 1
ATOM 663 C C . LYS A 1 84 ? -19.869 3.466 13.952 1.00 78.00 84 LYS A C 1
ATOM 665 O O . LYS A 1 84 ? -20.645 4.069 14.681 1.00 78.00 84 LYS A O 1
ATOM 670 N N . SER A 1 85 ? -19.033 2.523 14.400 1.00 80.75 85 SER A N 1
ATOM 671 C CA . SER A 1 85 ? -18.876 2.157 15.818 1.00 80.75 85 SER A CA 1
ATOM 672 C C . SER A 1 85 ? -18.184 3.237 16.658 1.00 80.75 85 SER A C 1
ATOM 674 O O . SER A 1 85 ? -18.210 3.167 17.880 1.00 80.75 85 SER A O 1
ATOM 676 N N . GLY A 1 86 ? -17.572 4.241 16.021 1.00 81.69 86 GLY A N 1
ATOM 677 C CA . GLY A 1 86 ? -16.758 5.259 16.681 1.00 81.69 86 GLY A CA 1
ATOM 678 C C . GLY A 1 86 ? -15.260 4.954 16.671 1.00 81.69 86 GLY A C 1
ATOM 679 O O . GLY A 1 86 ? -14.485 5.889 16.880 1.00 81.69 86 GLY A O 1
ATOM 680 N N . ASP A 1 87 ? -14.862 3.716 16.354 1.00 85.44 87 ASP A N 1
ATOM 681 C CA . ASP A 1 87 ? -13.460 3.298 16.249 1.00 85.44 87 ASP A CA 1
ATOM 682 C C . ASP A 1 87 ? -12.763 3.921 15.041 1.00 85.44 87 ASP A C 1
ATOM 684 O O . ASP A 1 87 ? -13.330 4.013 13.950 1.00 85.44 87 ASP A O 1
ATOM 688 N N . VAL A 1 88 ? -11.500 4.301 15.217 1.00 85.56 88 VAL A N 1
ATOM 689 C CA . VAL A 1 88 ? -10.639 4.743 14.119 1.00 85.56 88 VAL A CA 1
ATOM 690 C C . VAL A 1 88 ? -9.865 3.541 13.598 1.00 85.56 88 VAL A C 1
ATOM 692 O O . VAL A 1 88 ? -9.135 2.890 14.345 1.00 85.56 88 VAL A O 1
ATOM 695 N N . VAL A 1 89 ? -10.026 3.239 12.311 1.00 87.12 89 VAL A N 1
ATOM 696 C CA . VAL A 1 89 ? -9.247 2.205 11.628 1.00 87.12 89 VAL A CA 1
ATOM 697 C C . VAL A 1 89 ? -8.299 2.838 10.626 1.00 87.12 89 VAL A C 1
ATOM 699 O O . VAL A 1 89 ? -8.697 3.714 9.858 1.00 87.12 89 VAL A O 1
ATOM 702 N N . ARG A 1 90 ? -7.054 2.355 10.595 1.00 87.88 90 ARG A N 1
ATOM 703 C CA . ARG A 1 90 ? -6.129 2.679 9.508 1.00 87.88 90 ARG A CA 1
ATOM 704 C C . ARG A 1 90 ? -6.438 1.827 8.303 1.00 87.88 90 ARG A C 1
ATOM 706 O O . ARG A 1 90 ? -6.389 0.595 8.368 1.00 87.88 90 ARG A O 1
ATOM 713 N N . LEU A 1 91 ? -6.728 2.512 7.217 1.00 87.31 91 LEU A N 1
ATOM 714 C CA . LEU A 1 91 ? -6.906 1.942 5.905 1.00 87.31 91 LEU A CA 1
ATOM 715 C C . LEU A 1 91 ? -5.709 2.291 5.032 1.00 87.31 91 LEU A C 1
ATOM 717 O O . LEU A 1 91 ? -5.033 3.298 5.234 1.00 87.31 91 LEU A O 1
ATOM 721 N N . VAL A 1 92 ? -5.470 1.420 4.067 1.00 88.56 92 VAL A N 1
ATOM 722 C CA . VAL A 1 92 ? -4.458 1.560 3.032 1.00 88.56 92 VAL A CA 1
ATOM 723 C C . VAL A 1 92 ? -5.166 1.471 1.694 1.00 88.56 92 VAL A C 1
ATOM 725 O O . VAL A 1 92 ? -6.013 0.593 1.516 1.00 88.56 92 VAL A O 1
ATOM 728 N N . ALA A 1 93 ? -4.831 2.352 0.762 1.00 88.88 93 ALA A N 1
ATOM 729 C CA . ALA A 1 93 ? -5.2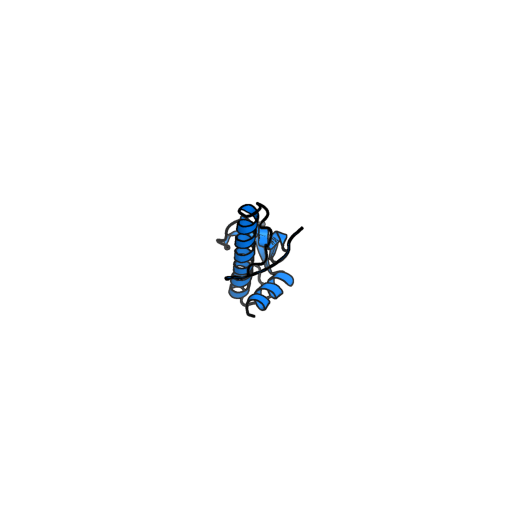97 2.286 -0.618 1.00 88.88 93 ALA A CA 1
ATOM 730 C C . ALA A 1 93 ? -4.126 2.423 -1.595 1.00 88.88 93 ALA A C 1
ATOM 732 O O . ALA A 1 93 ? -3.085 2.991 -1.261 1.00 88.88 93 ALA A O 1
ATOM 733 N N . LEU A 1 94 ? -4.308 1.908 -2.814 1.00 87.50 94 LEU A N 1
ATOM 734 C CA . LEU A 1 94 ? -3.378 2.183 -3.908 1.00 87.50 94 LEU A CA 1
ATOM 735 C C . LEU A 1 94 ? -3.626 3.575 -4.467 1.00 87.50 94 LEU A C 1
ATOM 737 O O . LEU A 1 94 ? -4.762 3.933 -4.787 1.00 87.50 94 LEU A O 1
ATOM 741 N N . THR A 1 95 ? -2.538 4.296 -4.697 1.00 89.50 95 THR A N 1
ATOM 742 C CA . THR A 1 95 ? -2.559 5.509 -5.509 1.00 89.50 95 THR A CA 1
ATOM 743 C C . THR A 1 95 ? -2.598 5.153 -7.000 1.00 89.50 95 THR A C 1
ATOM 745 O O . THR A 1 95 ? -2.410 3.995 -7.397 1.00 89.50 95 THR A O 1
ATOM 748 N N . ASP A 1 96 ? -2.812 6.152 -7.857 1.00 87.50 96 ASP A N 1
ATOM 749 C CA . ASP A 1 96 ? -2.675 5.983 -9.309 1.00 87.50 96 ASP A CA 1
ATOM 750 C C . ASP A 1 96 ? -1.284 5.482 -9.711 1.00 87.50 96 ASP A C 1
ATOM 752 O O . ASP A 1 96 ? -1.165 4.598 -10.563 1.00 87.50 96 ASP A O 1
ATOM 756 N N . GLU A 1 97 ? -0.235 5.985 -9.056 1.00 87.69 97 GLU A N 1
ATOM 757 C CA . GLU A 1 97 ? 1.138 5.567 -9.334 1.00 87.69 97 GLU A CA 1
ATOM 758 C C . GLU A 1 97 ? 1.381 4.121 -8.883 1.00 87.69 97 GLU A C 1
ATOM 760 O O . GLU A 1 97 ? 1.973 3.339 -9.624 1.00 87.69 97 GLU A O 1
ATOM 765 N N . GLY A 1 98 ? 0.848 3.709 -7.726 1.00 87.06 98 GLY A N 1
ATOM 766 C CA . GLY A 1 98 ? 0.907 2.311 -7.294 1.00 87.06 98 GLY A CA 1
ATOM 767 C C . GLY A 1 98 ? 0.214 1.363 -8.271 1.00 87.06 98 GLY A C 1
ATOM 768 O O . GLY A 1 98 ? 0.760 0.315 -8.612 1.00 87.06 98 GLY A O 1
ATOM 769 N N . ARG A 1 99 ? -0.954 1.753 -8.803 1.00 85.62 99 ARG A N 1
ATOM 770 C CA . ARG A 1 99 ? -1.645 0.986 -9.856 1.00 85.62 99 ARG A CA 1
ATOM 771 C C . ARG A 1 99 ? -0.824 0.892 -11.134 1.00 85.62 99 ARG A C 1
ATOM 773 O O . ARG A 1 99 ? -0.784 -0.167 -11.756 1.00 85.62 99 ARG A O 1
ATOM 780 N N . ARG A 1 100 ? -0.190 1.990 -11.541 1.00 87.06 100 ARG A N 1
ATOM 781 C CA . ARG A 1 100 ? 0.677 2.016 -12.718 1.00 87.06 100 ARG A CA 1
ATOM 782 C C . ARG A 1 100 ? 1.862 1.071 -12.539 1.00 87.06 100 ARG A C 1
ATOM 784 O O . ARG A 1 100 ? 2.070 0.230 -13.402 1.00 87.06 100 ARG A O 1
ATOM 791 N N . ILE A 1 101 ? 2.562 1.135 -11.407 1.00 87.19 101 ILE A N 1
ATOM 792 C CA . ILE A 1 101 ? 3.683 0.235 -11.100 1.00 87.19 101 ILE A CA 1
ATOM 793 C C . ILE A 1 101 ? 3.231 -1.226 -11.030 1.00 87.19 101 ILE A C 1
ATOM 795 O O . ILE A 1 101 ? 3.909 -2.096 -11.573 1.00 87.19 101 ILE A O 1
ATOM 799 N N . ALA A 1 102 ? 2.077 -1.515 -10.423 1.00 86.25 102 ALA A N 1
ATOM 800 C CA . ALA A 1 102 ? 1.532 -2.873 -10.385 1.00 86.25 102 ALA A CA 1
ATOM 801 C C . ALA A 1 102 ? 1.257 -3.440 -11.789 1.00 86.25 102 ALA A C 1
ATOM 803 O O . ALA A 1 102 ? 1.461 -4.628 -12.018 1.00 86.25 102 ALA A O 1
ATOM 804 N N . ARG A 1 103 ? 0.813 -2.595 -12.730 1.00 82.50 103 ARG A N 1
ATOM 805 C CA . ARG A 1 103 ? 0.583 -2.975 -14.134 1.00 82.50 103 ARG A CA 1
ATOM 806 C C . ARG A 1 103 ? 1.879 -3.104 -14.932 1.00 82.50 103 ARG A C 1
ATOM 808 O O . ARG A 1 103 ? 1.972 -3.981 -15.779 1.00 82.50 103 ARG A O 1
ATOM 815 N N . ASP A 1 104 ? 2.856 -2.244 -14.663 1.00 81.19 104 ASP A N 1
ATOM 816 C CA . ASP A 1 104 ? 4.126 -2.185 -15.396 1.00 81.19 104 ASP A CA 1
ATOM 817 C C . ASP A 1 104 ? 5.070 -3.347 -15.040 1.00 81.19 104 ASP A C 1
ATOM 819 O O . ASP A 1 104 ? 5.839 -3.795 -15.879 1.00 81.19 104 ASP A O 1
ATOM 823 N N . ASN A 1 105 ? 4.951 -3.926 -13.834 1.00 64.62 105 ASN A N 1
ATOM 824 C CA . ASN A 1 105 ? 5.714 -5.124 -13.433 1.00 64.62 105 ASN A CA 1
ATOM 825 C C . ASN A 1 105 ? 5.410 -6.386 -14.279 1.00 64.62 105 ASN A C 1
ATOM 827 O O . ASN A 1 105 ? 6.036 -7.420 -14.061 1.00 64.62 105 ASN A O 1
ATOM 831 N N . PHE A 1 106 ? 4.465 -6.324 -15.224 1.00 52.97 106 PHE A N 1
ATOM 832 C CA . PHE A 1 106 ? 4.124 -7.417 -16.139 1.00 52.97 106 PHE A CA 1
ATOM 833 C C . PHE A 1 106 ? 4.883 -7.398 -17.483 1.00 52.97 106 PHE A C 1
ATOM 835 O O . PHE A 1 106 ? 4.588 -8.251 -18.324 1.00 52.97 106 PHE A O 1
ATOM 842 N N . HIS A 1 107 ? 5.826 -6.471 -17.703 1.00 42.75 107 HIS A N 1
ATOM 843 C CA . HIS A 1 107 ? 6.533 -6.317 -18.983 1.00 42.75 107 HIS A CA 1
ATOM 844 C C . HIS A 1 107 ? 8.022 -6.676 -18.966 1.00 42.75 107 HIS A C 1
ATOM 846 O O . HIS A 1 107 ? 8.740 -6.274 -18.024 1.00 42.75 107 HIS A O 1
#

pLDDT: mean 73.03, std 18.13, range [34.12, 91.75]

Sequence (107 aa):
MYGVGTTNYDGVMARHLQVSHGGKASRHTDRVDVAARCLVYNFFVAINGTPDASRLLRDIDETVETFARAVERGWIEVFDRRQKSGDVVRLVALTDEGRRIARDNFH

Foldseek 3Di:
DDDDDDDDDDDDDDDPPPPDPPPPVVVVVVVLQVLLLVLLLVVCVVQVVDQPDKDFPVVRPDDPSSVVNNVVVQQKDWDWDQDPVRDTTIIMGGDPVSSVSSVVVVD

Organism: NCBI:txid1230389